Protein AF-A0A949A3F5-F1 (afdb_monomer_lite)

pLDDT: mean 74.47, std 14.67, range [40.91, 94.69]

Structure (mmCIF, N/CA/C/O backbone):
data_AF-A0A949A3F5-F1
#
_entry.id   AF-A0A949A3F5-F1
#
loop_
_atom_site.group_PDB
_atom_site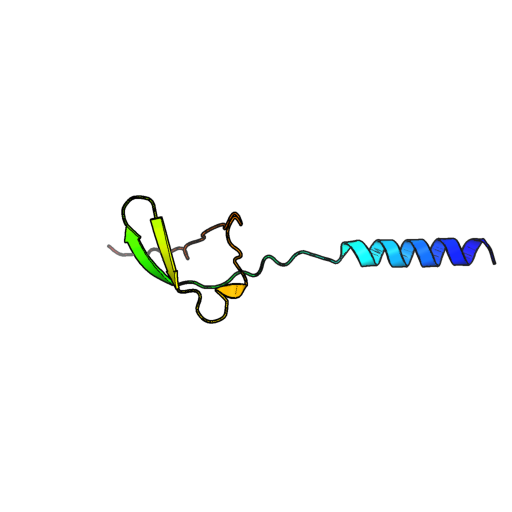.id
_atom_site.type_symbol
_atom_site.label_atom_id
_atom_site.label_alt_id
_atom_site.label_comp_id
_atom_site.label_asym_id
_atom_site.label_entity_id
_atom_site.label_seq_id
_atom_site.pdbx_PDB_ins_code
_atom_site.Cartn_x
_atom_site.Cartn_y
_atom_site.Cartn_z
_atom_site.occupancy
_atom_site.B_iso_or_equiv
_atom_site.auth_seq_id
_atom_site.auth_comp_id
_atom_site.auth_asym_id
_atom_site.auth_atom_id
_atom_site.pdbx_PDB_model_num
ATOM 1 N N . MET A 1 1 ? 49.600 1.100 14.115 1.00 52.25 1 MET A N 1
ATOM 2 C CA . MET A 1 1 ? 48.856 0.927 12.844 1.00 52.25 1 MET A CA 1
ATOM 3 C C . MET A 1 1 ? 47.766 -0.155 12.899 1.00 52.25 1 MET A C 1
ATOM 5 O O . MET A 1 1 ? 46.716 0.062 12.324 1.00 52.25 1 MET A O 1
ATOM 9 N N . LYS A 1 2 ? 47.936 -1.288 13.610 1.00 54.56 2 LYS A N 1
ATOM 10 C CA . LYS A 1 2 ? 46.901 -2.351 13.691 1.00 54.56 2 LYS A CA 1
ATOM 11 C C . LYS A 1 2 ? 45.647 -1.966 14.508 1.00 54.56 2 LYS A C 1
ATOM 13 O O . LYS A 1 2 ? 44.555 -2.406 14.187 1.00 54.56 2 LYS A O 1
ATOM 18 N N . LYS A 1 3 ? 45.799 -1.130 15.549 1.00 56.19 3 LYS A N 1
ATOM 19 C CA . LYS A 1 3 ? 44.709 -0.759 16.476 1.00 56.19 3 LYS A CA 1
ATOM 20 C C . LYS A 1 3 ? 43.752 0.311 15.938 1.00 56.19 3 LYS A C 1
ATOM 22 O O . LYS A 1 3 ? 42.604 0.323 16.341 1.00 56.19 3 LYS A O 1
ATOM 27 N N . THR A 1 4 ? 44.198 1.170 15.022 1.00 59.12 4 THR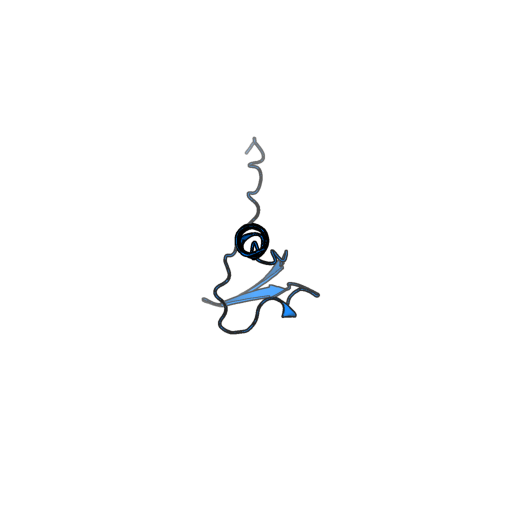 A N 1
ATOM 28 C CA . THR A 1 4 ? 43.377 2.250 14.440 1.00 59.12 4 THR A CA 1
ATOM 29 C C . THR A 1 4 ? 42.437 1.747 13.347 1.00 59.12 4 THR A C 1
ATOM 31 O O . THR A 1 4 ? 41.340 2.270 13.187 1.00 59.12 4 THR A O 1
ATOM 34 N N . ILE A 1 5 ? 42.842 0.694 12.632 1.00 64.88 5 ILE A N 1
ATOM 35 C CA . ILE A 1 5 ? 42.037 0.066 11.576 1.00 64.88 5 ILE A CA 1
ATOM 36 C C . ILE A 1 5 ? 40.810 -0.631 12.181 1.00 64.88 5 ILE A C 1
ATOM 38 O O . ILE A 1 5 ? 39.710 -0.494 11.654 1.00 64.88 5 ILE A O 1
ATOM 42 N N . SER A 1 6 ? 40.970 -1.315 13.321 1.00 61.62 6 SER A N 1
ATOM 43 C CA . SER A 1 6 ? 39.846 -1.966 14.009 1.00 61.62 6 SER A CA 1
ATOM 44 C C . SER A 1 6 ? 38.809 -0.971 14.526 1.00 61.62 6 SER A C 1
ATOM 46 O O . SER A 1 6 ? 37.616 -1.243 14.424 1.00 61.62 6 SER A O 1
ATOM 48 N N . THR A 1 7 ? 39.229 0.190 15.037 1.00 65.38 7 THR A N 1
ATOM 49 C CA . THR A 1 7 ? 38.287 1.204 15.535 1.00 65.38 7 THR A CA 1
ATOM 50 C C . THR A 1 7 ? 37.500 1.852 14.398 1.00 65.38 7 THR A C 1
ATOM 52 O O . THR A 1 7 ? 36.301 2.073 14.534 1.00 65.38 7 THR A O 1
ATOM 55 N N . LEU A 1 8 ? 38.145 2.103 13.254 1.00 69.94 8 LEU A N 1
ATOM 56 C CA . LEU A 1 8 ? 37.487 2.684 12.082 1.00 69.94 8 LEU A CA 1
ATOM 57 C C . LEU A 1 8 ? 36.455 1.723 11.466 1.00 69.94 8 LEU A C 1
ATOM 59 O O . LEU A 1 8 ? 35.371 2.148 11.070 1.00 69.94 8 LEU A O 1
ATOM 63 N N . LEU A 1 9 ? 36.758 0.422 11.451 1.00 70.31 9 LEU A N 1
ATOM 64 C CA . LEU A 1 9 ? 35.845 -0.604 10.944 1.00 70.31 9 LEU A CA 1
ATOM 65 C C . LEU A 1 9 ? 34.615 -0.790 11.851 1.00 70.31 9 LEU A C 1
ATOM 67 O O . LEU A 1 9 ? 33.506 -0.978 11.356 1.00 70.31 9 LEU A O 1
ATOM 71 N N . ALA A 1 10 ? 34.790 -0.668 13.172 1.00 68.00 10 ALA A N 1
ATOM 72 C CA . ALA A 1 10 ? 33.686 -0.724 14.131 1.00 68.00 10 ALA A CA 1
ATOM 73 C C . ALA A 1 10 ? 32.716 0.466 13.983 1.00 68.00 10 ALA A C 1
ATOM 75 O O . ALA A 1 10 ? 31.503 0.289 14.085 1.00 68.00 10 ALA A O 1
ATOM 76 N N . ILE A 1 11 ? 33.234 1.662 13.681 1.00 69.19 11 ILE A N 1
ATOM 77 C CA . ILE A 1 11 ? 32.415 2.864 13.443 1.00 69.19 11 ILE A CA 1
ATOM 78 C C . ILE A 1 11 ? 31.626 2.738 12.128 1.00 69.19 11 ILE A C 1
ATOM 80 O O . ILE A 1 11 ? 30.446 3.080 12.087 1.00 69.19 11 ILE A O 1
ATOM 84 N N . ALA A 1 12 ? 32.231 2.184 11.072 1.00 65.38 12 ALA A N 1
ATOM 85 C CA . ALA A 1 12 ? 31.543 1.939 9.800 1.00 65.38 12 ALA A CA 1
ATOM 86 C C . ALA A 1 12 ? 30.399 0.910 9.929 1.00 65.38 12 ALA A C 1
ATOM 88 O O . ALA A 1 12 ? 29.328 1.085 9.343 1.00 65.38 12 ALA A O 1
ATOM 89 N N . PHE A 1 13 ? 30.585 -0.133 10.744 1.00 65.69 13 PHE A N 1
ATOM 90 C CA . PHE A 1 13 ? 29.534 -1.117 11.016 1.00 65.69 13 PHE A CA 1
ATOM 91 C C . PHE A 1 13 ? 28.370 -0.510 11.815 1.00 65.69 13 PHE A C 1
ATOM 93 O O . PHE A 1 13 ? 27.209 -0.753 11.492 1.00 65.69 13 PHE A O 1
ATOM 100 N N . ALA A 1 14 ? 28.662 0.354 12.792 1.00 63.66 14 ALA A N 1
ATOM 101 C CA . ALA A 1 14 ? 27.641 1.040 13.586 1.00 63.66 14 ALA A CA 1
ATOM 102 C C . ALA A 1 14 ? 26.778 2.027 12.772 1.00 63.66 14 ALA A C 1
ATOM 104 O O . ALA A 1 14 ? 25.632 2.275 13.131 1.00 63.66 14 ALA A O 1
ATOM 105 N N . LEU A 1 15 ? 27.288 2.564 11.660 1.00 61.41 15 LEU A N 1
ATOM 106 C CA . LEU A 1 15 ? 26.513 3.418 10.747 1.00 61.41 15 LEU A CA 1
ATOM 107 C C . LEU A 1 15 ? 25.671 2.613 9.743 1.00 61.41 15 LEU A C 1
ATOM 109 O O . LEU A 1 15 ? 24.684 3.122 9.221 1.00 61.41 15 LEU A O 1
ATOM 113 N N . SER A 1 16 ? 26.017 1.344 9.505 1.00 61.41 16 SER A N 1
ATOM 114 C CA . SER A 1 16 ? 25.312 0.474 8.550 1.00 61.41 16 SER A CA 1
ATOM 115 C C . SER A 1 16 ? 23.951 -0.016 9.070 1.00 61.41 16 SER A C 1
ATOM 117 O O . SER A 1 16 ? 23.085 -0.390 8.285 1.00 61.41 16 SER A O 1
ATOM 119 N N . ILE A 1 17 ? 23.732 0.024 10.388 1.00 59.72 17 ILE A N 1
ATOM 120 C CA . ILE A 1 17 ? 22.453 -0.329 11.037 1.00 59.72 17 ILE A CA 1
ATOM 121 C C . ILE A 1 17 ? 21.455 0.841 11.088 1.00 59.72 17 ILE A C 1
ATOM 123 O O . ILE A 1 17 ? 20.302 0.637 11.456 1.00 59.72 17 ILE A O 1
ATOM 127 N N . ALA A 1 18 ? 21.853 2.047 10.663 1.00 55.31 18 ALA A N 1
ATOM 128 C CA . ALA A 1 18 ? 20.959 3.203 10.533 1.00 55.31 18 ALA A CA 1
ATOM 129 C C . ALA A 1 18 ? 20.127 3.191 9.234 1.00 55.31 18 ALA A C 1
ATOM 131 O O . ALA A 1 18 ? 19.436 4.160 8.926 1.00 55.31 18 ALA A O 1
ATOM 132 N N . GLY A 1 19 ? 20.154 2.091 8.478 1.00 56.19 19 GLY A N 1
ATOM 133 C CA . GLY A 1 19 ? 19.185 1.812 7.425 1.00 56.19 19 GLY A CA 1
ATOM 134 C C . GLY A 1 19 ? 17.845 1.398 8.026 1.00 56.19 19 GLY A C 1
ATOM 135 O O . GLY A 1 19 ? 17.415 0.258 7.866 1.00 56.19 19 GLY A O 1
ATOM 136 N N . THR A 1 20 ? 17.177 2.296 8.749 1.00 52.53 20 THR A N 1
ATOM 137 C CA . THR A 1 20 ? 15.751 2.128 9.019 1.00 52.53 20 THR A CA 1
ATOM 138 C C . THR A 1 20 ? 15.056 2.082 7.668 1.00 52.53 20 THR A C 1
ATOM 140 O O . THR A 1 20 ? 14.997 3.091 6.963 1.00 52.53 20 THR A O 1
ATOM 143 N N . VAL A 1 21 ? 14.556 0.903 7.298 1.00 54.12 21 VAL A N 1
ATOM 144 C CA . VAL A 1 21 ? 13.565 0.737 6.237 1.00 54.12 21 VAL A CA 1
ATOM 145 C C . VAL A 1 21 ? 12.353 1.547 6.685 1.00 54.12 21 VAL A C 1
ATOM 147 O O . VAL A 1 21 ? 11.478 1.055 7.397 1.00 54.12 21 VAL A O 1
ATOM 150 N N . TYR A 1 22 ? 12.342 2.837 6.358 1.00 50.06 22 TYR A N 1
ATOM 151 C CA . TYR A 1 22 ? 11.138 3.639 6.412 1.00 50.06 22 TYR A CA 1
ATOM 152 C C . TYR A 1 22 ? 10.204 2.987 5.404 1.00 50.06 22 TYR A C 1
ATOM 154 O O . TYR A 1 22 ? 10.345 3.187 4.202 1.00 50.06 22 TYR A O 1
ATOM 162 N N . ALA A 1 23 ? 9.306 2.130 5.890 1.00 57.19 23 ALA A N 1
ATOM 163 C CA . ALA A 1 23 ? 8.218 1.624 5.079 1.00 57.19 23 ALA A CA 1
ATOM 164 C C . ALA A 1 23 ? 7.502 2.852 4.507 1.00 57.19 23 ALA A C 1
ATOM 166 O O . ALA A 1 23 ? 6.940 3.648 5.271 1.00 57.19 23 ALA A O 1
ATOM 167 N N . ALA A 1 24 ? 7.607 3.043 3.190 1.00 64.12 24 ALA A N 1
ATOM 168 C CA . ALA A 1 24 ? 6.947 4.126 2.484 1.00 64.12 24 ALA A CA 1
ATOM 169 C C . ALA A 1 24 ? 5.454 4.026 2.810 1.00 64.12 24 ALA A C 1
ATOM 171 O O . ALA A 1 24 ? 4.771 3.073 2.441 1.00 64.12 24 ALA A O 1
ATOM 172 N N . SER A 1 25 ? 4.960 4.959 3.619 1.00 66.38 25 SER A N 1
ATOM 173 C CA . SER A 1 25 ? 3.547 5.014 3.967 1.00 66.38 25 SER A CA 1
ATOM 174 C C . SER A 1 25 ? 2.877 5.938 2.964 1.00 66.38 25 SER A C 1
ATOM 176 O O . SER A 1 25 ? 2.928 7.158 3.087 1.00 66.38 25 SER A O 1
ATOM 178 N N . GLY A 1 26 ? 2.282 5.344 1.934 1.00 76.38 26 GLY A N 1
ATOM 179 C CA . GLY A 1 26 ? 1.438 6.052 0.980 1.00 76.38 26 GLY A CA 1
ATOM 180 C C . GLY A 1 26 ? 0.042 6.268 1.560 1.00 76.38 26 GLY A C 1
ATOM 181 O O . GLY A 1 26 ? -0.559 5.343 2.107 1.00 76.38 26 GLY A O 1
ATOM 182 N N . LYS A 1 27 ? -0.490 7.489 1.448 1.00 83.44 27 LYS A N 1
ATOM 183 C CA . LYS A 1 27 ? -1.928 7.714 1.629 1.00 83.44 27 LYS A CA 1
ATOM 184 C C . LYS A 1 27 ? -2.632 7.236 0.364 1.00 83.44 27 LYS A C 1
ATOM 186 O O . LYS A 1 27 ? -2.310 7.721 -0.715 1.00 83.44 27 LYS A O 1
ATOM 191 N N . CYS A 1 28 ? -3.576 6.317 0.510 1.00 86.81 28 CYS A N 1
ATOM 192 C CA . CYS A 1 28 ? -4.388 5.822 -0.594 1.00 86.81 28 CYS A CA 1
ATOM 193 C C . CYS A 1 28 ? -5.869 5.971 -0.258 1.00 86.81 28 CYS A C 1
ATOM 195 O O . CYS A 1 28 ? -6.260 5.869 0.910 1.00 86.81 28 CYS A O 1
ATOM 197 N N . THR A 1 29 ? -6.687 6.170 -1.281 1.00 90.44 29 THR A N 1
ATOM 198 C CA . THR A 1 29 ? -8.144 6.217 -1.162 1.00 90.44 29 THR A CA 1
ATOM 199 C C . THR A 1 29 ? -8.730 4.892 -1.626 1.00 90.44 29 THR A C 1
ATOM 201 O O . THR A 1 29 ? -8.342 4.359 -2.662 1.00 90.44 29 THR A O 1
ATOM 204 N N . VAL A 1 30 ? -9.684 4.352 -0.870 1.00 91.75 30 VAL A N 1
ATOM 205 C CA . VAL A 1 30 ? -10.466 3.194 -1.318 1.00 91.75 30 VAL A CA 1
ATOM 206 C C . VAL A 1 30 ? -11.438 3.662 -2.397 1.00 91.75 30 VAL A C 1
ATOM 208 O O . VAL A 1 30 ? -12.289 4.504 -2.116 1.00 91.75 30 VAL A O 1
ATOM 211 N N . VAL A 1 31 ? -11.313 3.127 -3.612 1.00 94.69 31 VAL A N 1
ATOM 212 C CA . VAL A 1 31 ? -12.183 3.493 -4.746 1.00 94.69 31 VAL A CA 1
ATOM 213 C C . VAL A 1 31 ? -13.256 2.446 -5.036 1.00 94.69 31 VAL A C 1
ATOM 215 O O . VAL A 1 31 ? -14.333 2.799 -5.501 1.00 94.69 31 VAL A O 1
ATOM 218 N N . SER A 1 32 ? -12.992 1.172 -4.732 1.00 93.94 32 SER A N 1
ATOM 219 C CA . SER A 1 32 ? -13.971 0.087 -4.857 1.00 93.94 32 SER A CA 1
ATOM 220 C C . SER A 1 32 ? -13.681 -1.029 -3.855 1.00 93.94 32 SER A C 1
ATOM 222 O O . SER A 1 32 ? -12.523 -1.271 -3.494 1.00 93.94 32 SER A O 1
ATOM 224 N N . VAL A 1 33 ? -14.740 -1.709 -3.421 1.00 94.38 33 VAL A N 1
ATOM 225 C CA . VAL A 1 33 ? -14.684 -2.925 -2.608 1.00 94.38 33 VAL A CA 1
ATOM 226 C C . VAL A 1 33 ? -15.593 -3.955 -3.264 1.00 94.38 33 VAL A C 1
ATOM 228 O O . VAL A 1 33 ? -16.796 -3.732 -3.382 1.00 94.38 33 VAL A O 1
ATOM 231 N N . GLU A 1 34 ? -15.009 -5.072 -3.682 1.00 94.19 34 GLU A N 1
ATOM 232 C CA . GLU A 1 34 ? -15.694 -6.153 -4.391 1.00 94.19 34 GLU A CA 1
ATOM 233 C C . GLU A 1 34 ? -15.366 -7.473 -3.700 1.00 94.19 34 GLU A C 1
ATOM 235 O O . GLU A 1 34 ? -14.214 -7.912 -3.696 1.00 94.19 34 GLU A O 1
ATOM 240 N N . ASP A 1 35 ? -16.377 -8.089 -3.086 1.00 94.44 35 ASP A N 1
ATOM 241 C CA . ASP A 1 35 ? -16.248 -9.293 -2.263 1.00 94.44 35 ASP A CA 1
ATOM 242 C C . ASP A 1 35 ? -15.121 -9.170 -1.219 1.00 94.44 35 ASP A C 1
ATOM 244 O O . ASP A 1 35 ? -15.273 -8.514 -0.190 1.00 94.44 35 ASP A O 1
ATOM 248 N N . ASN A 1 36 ? -13.969 -9.784 -1.508 1.00 93.25 36 ASN A N 1
ATOM 249 C CA . ASN A 1 36 ? -12.784 -9.844 -0.652 1.00 93.25 36 ASN A CA 1
ATOM 250 C C . ASN A 1 36 ? -11.598 -9.039 -1.211 1.00 93.25 36 ASN A C 1
ATOM 252 O O . ASN A 1 36 ? -10.464 -9.208 -0.757 1.00 93.25 36 ASN A O 1
ATOM 256 N N . LYS A 1 37 ? -11.823 -8.203 -2.228 1.00 91.31 37 LYS A N 1
ATOM 257 C CA . LYS A 1 37 ? -10.800 -7.384 -2.881 1.00 91.31 37 LYS A CA 1
ATOM 258 C C . LYS A 1 37 ? -11.088 -5.907 -2.650 1.00 91.31 37 LYS A C 1
ATOM 260 O O . LYS A 1 37 ? -12.212 -5.439 -2.804 1.00 91.31 37 LYS A O 1
ATOM 265 N N . VAL A 1 38 ? -10.040 -5.165 -2.308 1.00 91.12 38 VAL A N 1
ATOM 266 C CA . VAL A 1 38 ? -10.089 -3.712 -2.134 1.00 91.12 38 VAL A CA 1
ATOM 267 C C . VAL A 1 38 ? -9.220 -3.078 -3.208 1.00 91.12 38 VAL A C 1
ATOM 269 O O . VAL A 1 38 ? -8.038 -3.405 -3.311 1.00 91.12 38 VAL A O 1
ATOM 272 N N . THR A 1 39 ? -9.795 -2.161 -3.983 1.00 91.75 39 THR A N 1
ATOM 273 C CA . THR A 1 39 ? -9.047 -1.360 -4.957 1.00 91.75 39 THR A CA 1
ATOM 274 C C . THR A 1 39 ? -8.673 -0.030 -4.314 1.00 91.75 39 THR A C 1
ATOM 276 O O . THR A 1 39 ? -9.541 0.724 -3.864 1.00 91.75 39 THR A O 1
ATOM 279 N N . LEU A 1 40 ? -7.370 0.240 -4.252 1.00 90.06 40 LEU A N 1
ATOM 280 C CA . LEU A 1 40 ? -6.797 1.452 -3.677 1.00 90.06 40 LEU A CA 1
ATOM 281 C C . LEU A 1 40 ? -6.234 2.332 -4.792 1.00 90.06 40 LEU A C 1
ATOM 283 O O . LEU A 1 40 ? -5.435 1.866 -5.601 1.00 90.06 40 LEU A O 1
ATOM 287 N N . ASP A 1 41 ? -6.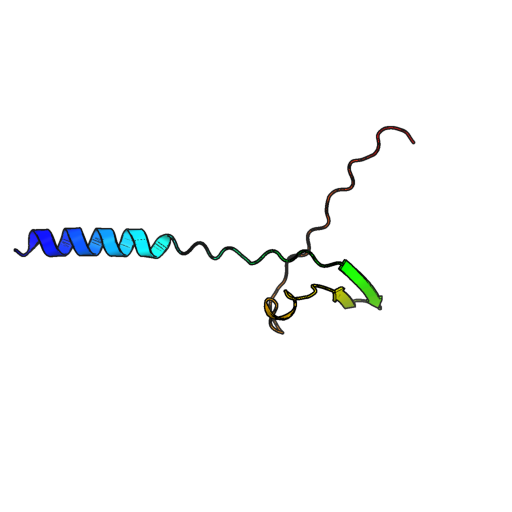604 3.607 -4.792 1.00 91.25 41 ASP A N 1
ATOM 288 C CA . ASP A 1 41 ? -5.904 4.636 -5.554 1.00 91.25 41 ASP A CA 1
ATOM 289 C C . ASP A 1 41 ? -4.837 5.265 -4.652 1.00 91.25 41 ASP A C 1
ATOM 291 O O . ASP A 1 41 ? -5.150 5.944 -3.671 1.00 91.25 41 ASP A O 1
ATOM 295 N N . CYS A 1 42 ? -3.572 4.988 -4.964 1.00 89.31 42 CYS A N 1
ATOM 296 C CA . CYS A 1 42 ? -2.404 5.522 -4.262 1.00 89.31 42 CYS A CA 1
ATOM 297 C C . CYS A 1 42 ? -1.697 6.644 -5.047 1.00 89.31 42 CYS A C 1
ATOM 299 O O . CYS A 1 42 ? -0.589 7.045 -4.676 1.00 89.31 42 CYS A O 1
ATOM 301 N N . GLY A 1 43 ? -2.290 7.127 -6.146 1.00 88.38 43 GLY A N 1
ATOM 302 C CA . GLY A 1 43 ? -1.679 8.093 -7.057 1.00 88.38 43 GLY A CA 1
ATOM 303 C C . GLY A 1 43 ? -0.265 7.695 -7.493 1.00 88.38 43 GLY A C 1
ATOM 304 O O . GLY A 1 43 ? 0.009 6.537 -7.814 1.00 88.38 43 GLY A O 1
ATOM 305 N N . SER A 1 44 ? 0.661 8.656 -7.452 1.00 86.38 44 SER A N 1
ATOM 306 C CA . SER A 1 44 ? 2.067 8.462 -7.839 1.00 86.38 44 SER A CA 1
ATOM 307 C C . SER A 1 44 ? 2.819 7.422 -7.000 1.00 86.38 44 SER A C 1
ATOM 309 O O . SER A 1 44 ? 3.858 6.942 -7.441 1.00 86.38 44 SER A O 1
ATOM 311 N N . ASN A 1 45 ? 2.296 7.046 -5.829 1.00 85.19 45 ASN A N 1
ATOM 312 C CA . ASN A 1 45 ? 2.934 6.085 -4.928 1.00 85.19 45 ASN A CA 1
ATOM 313 C C . ASN A 1 45 ? 2.502 4.641 -5.220 1.00 85.19 45 ASN A C 1
ATOM 315 O O . ASN A 1 45 ? 2.933 3.718 -4.537 1.00 85.19 45 ASN A O 1
ATOM 319 N N . ALA A 1 46 ? 1.631 4.407 -6.211 1.00 85.00 46 ALA A N 1
ATOM 320 C CA . ALA A 1 46 ? 1.198 3.054 -6.563 1.00 85.00 46 ALA A CA 1
ATOM 321 C C . ALA A 1 46 ? 2.382 2.141 -6.940 1.00 85.00 46 ALA A C 1
ATOM 323 O O . ALA A 1 46 ? 2.365 0.953 -6.629 1.00 85.00 46 ALA A O 1
ATOM 324 N N . GLY A 1 47 ? 3.432 2.707 -7.550 1.00 84.38 47 GLY A N 1
ATOM 325 C CA . GLY A 1 47 ? 4.659 1.985 -7.900 1.00 84.38 47 GLY A CA 1
ATOM 326 C C . GLY A 1 47 ? 5.490 1.517 -6.699 1.00 84.38 47 GLY A C 1
ATOM 327 O O . GLY A 1 47 ? 6.311 0.617 -6.856 1.00 84.38 47 GLY A O 1
ATOM 328 N N . ASP A 1 48 ? 5.248 2.066 -5.506 1.00 84.44 48 ASP A N 1
ATOM 329 C CA . ASP A 1 48 ? 5.968 1.705 -4.279 1.00 84.44 48 ASP A CA 1
ATOM 330 C C . ASP A 1 48 ? 5.430 0.414 -3.633 1.00 84.44 48 ASP A C 1
ATOM 332 O O . ASP A 1 48 ? 6.026 -0.102 -2.685 1.00 84.44 48 ASP A O 1
ATOM 336 N N . PHE A 1 49 ? 4.315 -0.126 -4.142 1.00 83.94 49 PHE A N 1
ATOM 337 C CA . PHE A 1 49 ? 3.662 -1.338 -3.639 1.00 83.94 49 PHE A CA 1
ATOM 338 C C . PHE A 1 49 ? 3.729 -2.468 -4.679 1.00 83.94 49 PHE A C 1
ATOM 340 O O . PHE A 1 49 ? 2.755 -2.717 -5.396 1.00 83.94 49 PHE A O 1
ATOM 347 N N . PRO A 1 50 ? 4.872 -3.168 -4.795 1.00 82.88 50 PRO A N 1
ATOM 348 C CA . PRO A 1 50 ? 5.018 -4.234 -5.773 1.00 82.88 50 PRO A CA 1
ATOM 349 C C . PRO A 1 50 ? 4.082 -5.411 -5.478 1.00 82.88 50 PRO A C 1
ATOM 351 O O . PRO A 1 50 ? 3.764 -5.720 -4.325 1.00 82.88 50 PRO A O 1
ATOM 354 N N . VAL A 1 51 ? 3.665 -6.102 -6.541 1.00 87.25 51 VAL A N 1
ATOM 355 C CA . VAL A 1 51 ? 2.759 -7.255 -6.457 1.00 87.25 51 VAL A CA 1
ATOM 356 C C . VAL A 1 51 ? 3.363 -8.348 -5.570 1.00 87.25 51 VAL A C 1
ATOM 358 O O . VAL A 1 51 ? 4.537 -8.685 -5.704 1.00 87.25 51 VAL A O 1
ATOM 361 N N . GLY A 1 52 ? 2.545 -8.911 -4.677 1.00 88.31 52 GLY A N 1
ATOM 362 C CA . GLY A 1 52 ? 2.962 -9.940 -3.716 1.00 88.31 52 GLY A CA 1
ATOM 363 C C . GLY A 1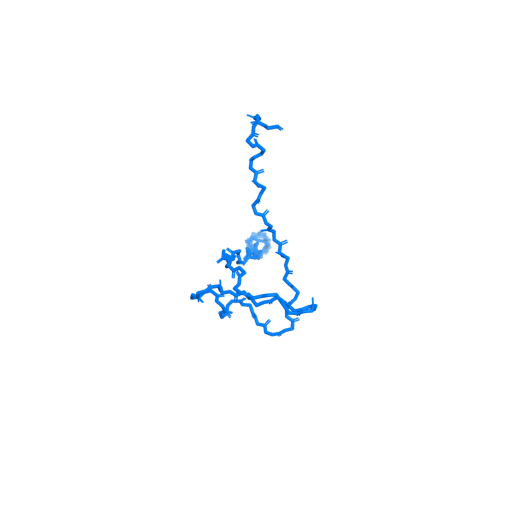 52 ? 3.500 -9.390 -2.392 1.00 88.31 52 GLY A C 1
ATOM 364 O O . GLY A 1 52 ? 3.852 -10.175 -1.518 1.00 88.31 52 GLY A O 1
ATOM 365 N N . THR A 1 53 ? 3.544 -8.066 -2.224 1.00 85.00 53 THR A N 1
ATOM 366 C CA . THR A 1 53 ? 3.939 -7.434 -0.959 1.00 85.00 53 THR A CA 1
ATOM 367 C C . THR A 1 53 ? 2.780 -7.416 0.028 1.00 85.00 53 THR A C 1
ATOM 369 O O . THR A 1 53 ? 1.689 -6.939 -0.292 1.00 85.00 53 THR A O 1
ATOM 372 N N . ASP A 1 54 ? 3.034 -7.856 1.258 1.00 86.31 54 ASP A N 1
ATOM 373 C CA . ASP A 1 54 ? 2.100 -7.671 2.364 1.00 86.31 54 ASP A CA 1
ATOM 374 C C . ASP A 1 54 ? 2.021 -6.193 2.763 1.00 86.31 54 ASP A C 1
ATOM 376 O O . ASP A 1 54 ? 3.002 -5.583 3.196 1.00 86.31 54 ASP A O 1
ATOM 380 N N . VAL A 1 55 ? 0.827 -5.611 2.652 1.00 84.94 55 VAL A N 1
ATOM 381 C CA . VAL A 1 55 ? 0.576 -4.207 2.995 1.00 84.94 55 VAL A CA 1
ATOM 382 C C . VAL A 1 55 ? -0.287 -4.088 4.244 1.00 84.94 55 VAL A C 1
ATOM 384 O O . VAL A 1 55 ? -1.330 -4.725 4.386 1.00 84.94 55 VAL A O 1
ATOM 387 N N . LYS A 1 56 ? 0.127 -3.222 5.173 1.00 85.88 56 LYS A N 1
ATOM 388 C CA . LYS A 1 56 ? -0.654 -2.916 6.375 1.00 85.88 56 LYS A CA 1
ATOM 389 C C . LYS A 1 56 ? -1.549 -1.709 6.128 1.00 85.88 56 LYS A C 1
ATOM 391 O O . LYS A 1 56 ? -1.079 -0.574 6.151 1.00 85.88 56 LYS A O 1
ATOM 396 N N . ILE A 1 57 ? -2.848 -1.945 5.986 1.00 85.44 57 ILE A N 1
ATOM 397 C CA . ILE A 1 57 ? -3.837 -0.873 5.852 1.00 85.44 57 ILE A CA 1
ATOM 398 C C . ILE A 1 57 ? -4.140 -0.291 7.238 1.00 85.44 57 ILE A C 1
ATOM 400 O O . ILE A 1 57 ? -4.497 -1.012 8.171 1.00 85.44 57 ILE A O 1
ATOM 404 N N . LYS A 1 58 ? -3.983 1.028 7.388 1.00 84.69 58 LYS A N 1
ATOM 405 C CA . LYS A 1 58 ? -4.376 1.773 8.591 1.00 84.69 58 LYS A CA 1
ATOM 406 C C . LYS A 1 58 ? -5.360 2.862 8.186 1.00 84.69 58 LYS A C 1
ATOM 408 O O . LYS A 1 58 ? -4.985 3.788 7.477 1.00 84.69 58 LYS A O 1
ATOM 413 N N . SER A 1 59 ? -6.598 2.769 8.656 1.00 80.38 59 SER A N 1
ATOM 414 C CA . SER A 1 59 ? -7.561 3.861 8.530 1.00 80.38 59 SER A CA 1
ATOM 415 C C . SER A 1 59 ? -7.262 4.942 9.565 1.00 80.38 59 SER A C 1
ATOM 417 O O . SER A 1 59 ? -6.956 4.632 10.723 1.00 80.38 59 SER A O 1
ATOM 419 N N . GLU A 1 60 ? -7.398 6.211 9.183 1.00 78.38 60 GLU A N 1
ATOM 420 C CA . GLU A 1 60 ? -7.417 7.290 10.166 1.00 78.38 60 GLU A CA 1
ATOM 421 C C . GLU A 1 60 ? -8.587 7.059 11.125 1.00 78.38 60 GLU A C 1
ATOM 423 O O . GLU A 1 60 ? -9.711 6.758 10.714 1.00 78.38 60 GLU A O 1
ATOM 428 N N . LYS A 1 61 ? -8.323 7.160 12.430 1.00 73.12 61 LYS A N 1
ATOM 429 C CA . LYS A 1 61 ? -9.400 7.129 13.415 1.00 73.12 61 LYS A CA 1
ATOM 430 C C . LYS A 1 61 ? -10.249 8.367 13.160 1.00 73.12 61 LYS A C 1
ATOM 432 O O . LYS A 1 61 ? -9.761 9.480 13.356 1.00 73.12 61 LYS A O 1
ATOM 437 N N . LYS A 1 62 ? -11.509 8.193 12.750 1.00 66.00 62 LYS A N 1
ATOM 438 C CA . LYS A 1 62 ? -12.481 9.283 12.863 1.00 66.00 62 LYS A CA 1
ATOM 439 C C . LYS A 1 62 ? -12.455 9.703 14.329 1.00 66.00 62 LYS A C 1
ATOM 441 O O . LYS A 1 62 ? -12.702 8.869 15.200 1.00 66.00 62 LYS A O 1
ATOM 446 N N . LYS A 1 63 ? -12.086 10.958 14.612 1.00 60.00 63 LYS A N 1
ATOM 447 C CA . LYS A 1 63 ? -12.358 11.532 15.931 1.00 60.00 63 LYS A CA 1
ATOM 448 C C . LYS A 1 63 ? -13.852 11.321 16.139 1.00 60.00 63 LYS A C 1
ATOM 450 O O . LYS A 1 63 ? -14.629 11.743 15.284 1.00 60.00 63 LYS A O 1
ATOM 455 N N . ALA A 1 64 ? -14.232 10.586 17.182 1.00 61.97 64 ALA A N 1
ATOM 456 C CA . ALA A 1 64 ? -15.622 10.555 17.591 1.00 61.97 64 ALA A CA 1
ATOM 457 C C . ALA A 1 64 ? -16.017 12.021 17.773 1.00 61.97 64 ALA A C 1
ATOM 459 O O . ALA A 1 64 ? -15.400 12.734 18.564 1.00 61.97 64 ALA A O 1
ATOM 460 N N . ILE A 1 65 ? -16.929 12.501 16.934 1.00 60.19 65 ILE A N 1
ATOM 461 C CA . ILE A 1 65 ? -17.573 13.781 17.174 1.00 60.19 65 ILE A CA 1
ATOM 462 C C . ILE A 1 65 ? -18.411 13.499 18.414 1.00 60.19 65 ILE A C 1
ATOM 464 O O . ILE A 1 65 ? -19.364 12.726 18.345 1.00 60.19 65 ILE A O 1
ATOM 468 N N . GLU A 1 66 ? -17.965 13.995 19.566 1.00 53.06 66 GLU A N 1
ATOM 469 C CA . GLU A 1 66 ? -18.746 13.932 20.795 1.00 53.06 66 GLU A CA 1
ATOM 470 C C . GLU A 1 66 ? -20.080 14.638 20.526 1.00 53.06 66 GLU A C 1
ATOM 472 O O . GLU A 1 66 ? -20.103 15.851 20.323 1.00 53.06 66 GLU A O 1
ATOM 477 N N . GLY A 1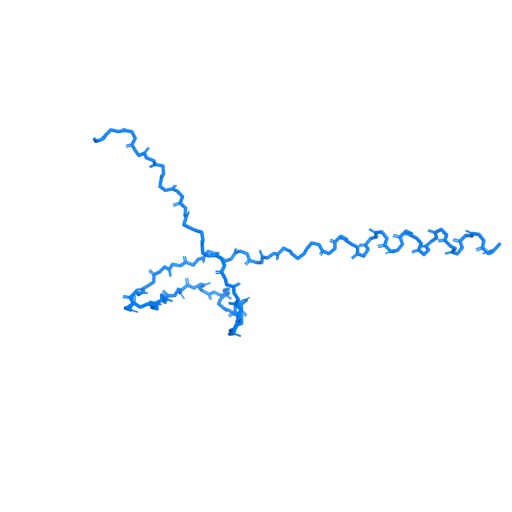 67 ? -21.176 13.875 20.466 1.00 58.66 67 GLY A N 1
ATOM 478 C CA . GLY A 1 67 ? -22.528 14.432 20.388 1.00 58.66 67 GLY A CA 1
ATOM 479 C C . GLY A 1 67 ? -23.427 13.885 19.279 1.00 58.66 67 GLY A C 1
ATOM 480 O O . GLY A 1 67 ? -23.924 14.66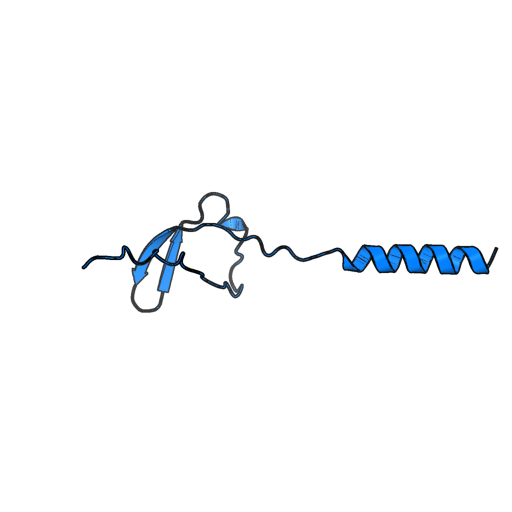7 18.471 1.00 58.66 67 GLY A O 1
ATOM 481 N N . CYS A 1 68 ? -23.687 12.576 19.274 1.00 40.91 68 CYS A N 1
ATOM 482 C CA . CYS A 1 68 ? -24.967 11.990 18.851 1.00 40.91 68 CYS A CA 1
ATOM 483 C C . CYS A 1 68 ? -25.279 10.812 19.771 1.00 40.91 68 CYS A C 1
ATOM 485 O O . CYS A 1 68 ? -24.381 9.951 19.919 1.00 40.91 68 CYS A O 1
#

Radius of gyration: 21.96 Å; chains: 1; bounding box: 74×24×29 Å

Sequence (68 aa):
MKKTISTLLAIAFALSIAGTVYAASGKCTVVSVEDNKVTLDCGSNAGDFPVGTDVKIKSEKKKAIEGC

Secondary structure (DSSP, 8-state):
-HHHHHHHHHHHHHHHTT----------EEEEEETTEEEEE-GGGGGGS-TT-------------S--

Foldseek 3Di:
DVVVVVVVVVVVVVVVVPPPPPLPDADWDFPDDDDPDTDTHRDPCPVVQDPPDDDDDDDDPDPPPPDD